Protein AF-A0A2D4KRQ9-F1 (afdb_monomer_lite)

Sequence (130 aa):
HTDESLGDCSFLNTCFHMDTCKYVHYEIDACTDLDAPCGRELISGQELAMPQAVGRDSSVDRLFPPQWICCDIRYLDVSILGKFAVVMADPPWDIHMELPYGTLTDDEMRRLNIPVLQDDGFLFLWVTGR

Secondary structure (DSSP, 8-state):
---GGG-B-TTGGG-TTTTT--SB---------S-------------------S---TTTT-PPPP------TTT--GGGG---SEEEE---B--SS--SSPPBPHHHHHHS-GGGG-SS-EEEE-----

Structure (mmCIF, N/CA/C/O backbone):
data_AF-A0A2D4KRQ9-F1
#
_entry.id   AF-A0A2D4KRQ9-F1
#
loop_
_atom_site.group_PDB
_atom_site.id
_atom_site.type_symbol
_atom_site.label_atom_id
_atom_site.label_alt_id
_atom_site.label_comp_id
_atom_site.label_asym_id
_atom_site.label_entity_id
_atom_site.label_seq_id
_atom_site.pdbx_PDB_ins_code
_atom_site.Cartn_x
_atom_site.Cartn_y
_atom_site.Cartn_z
_atom_site.occupancy
_atom_site.B_iso_or_equiv
_atom_site.auth_seq_id
_atom_site.auth_comp_id
_atom_site.auth_asym_id
_atom_site.auth_atom_id
_atom_site.pdbx_PDB_model_num
ATOM 1 N N . HIS A 1 1 ? -5.436 39.171 7.643 1.00 62.97 1 HIS A N 1
ATOM 2 C CA . HIS A 1 1 ? -6.836 39.046 7.185 1.00 62.97 1 HIS A CA 1
ATOM 3 C C . HIS A 1 1 ? -6.822 38.093 6.013 1.00 62.97 1 HIS A C 1
ATOM 5 O O . HIS A 1 1 ? -6.207 38.420 5.000 1.00 62.97 1 HIS A O 1
ATOM 11 N N . THR A 1 2 ? -7.404 36.919 6.222 1.00 83.31 2 THR A N 1
ATOM 12 C CA . THR A 1 2 ? -7.438 35.804 5.273 1.00 83.31 2 THR A CA 1
ATOM 13 C C . THR A 1 2 ? -8.643 35.953 4.350 1.00 83.31 2 THR A C 1
ATOM 15 O O . THR A 1 2 ? -9.712 36.341 4.816 1.00 83.31 2 THR A O 1
ATOM 18 N N . ASP A 1 3 ? -8.468 35.674 3.062 1.00 84.94 3 ASP A N 1
ATOM 19 C CA . ASP A 1 3 ? -9.511 35.721 2.038 1.00 84.94 3 ASP A CA 1
ATOM 20 C C . ASP A 1 3 ? -9.725 34.310 1.474 1.00 84.94 3 ASP A C 1
ATOM 22 O O . ASP A 1 3 ? -8.879 33.766 0.764 1.00 84.94 3 ASP A O 1
ATOM 26 N N . GLU A 1 4 ? -10.868 33.713 1.807 1.00 82.00 4 GLU A N 1
ATOM 27 C CA . GLU A 1 4 ? -11.226 32.344 1.419 1.00 82.00 4 GLU A CA 1
ATOM 28 C C . GLU A 1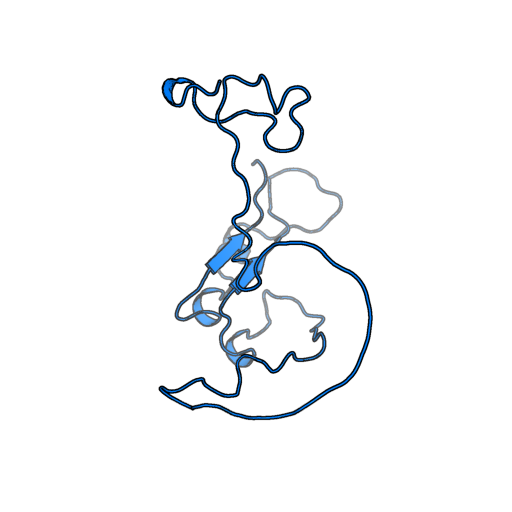 4 ? -11.375 32.171 -0.100 1.00 82.00 4 GLU A C 1
ATOM 30 O O . GLU A 1 4 ? -11.227 31.065 -0.615 1.00 82.00 4 GLU A O 1
ATOM 35 N N . SER A 1 5 ? -11.606 33.257 -0.849 1.00 84.12 5 SER A N 1
ATOM 36 C CA . SER A 1 5 ? -11.722 33.198 -2.310 1.00 84.12 5 SER A CA 1
ATOM 37 C C . SER A 1 5 ? -10.385 32.955 -3.020 1.00 84.12 5 SER A C 1
AT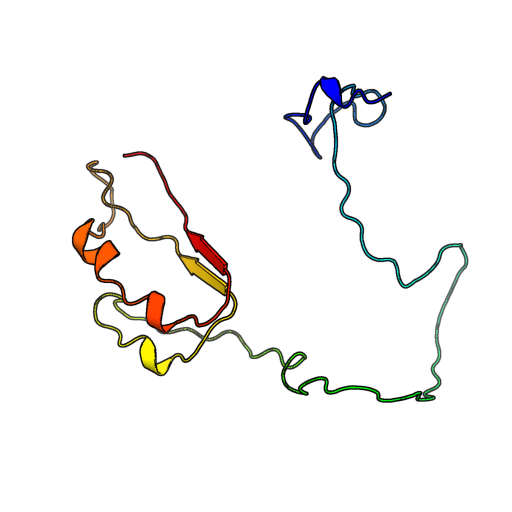OM 39 O O . SER A 1 5 ? -10.374 32.553 -4.185 1.00 84.12 5 SER A O 1
ATOM 41 N N . LEU A 1 6 ? -9.261 33.174 -2.325 1.00 82.50 6 LEU A N 1
ATOM 42 C CA . LEU A 1 6 ? -7.908 32.962 -2.847 1.00 82.50 6 LEU A CA 1
ATOM 43 C C . LEU A 1 6 ? -7.418 31.514 -2.687 1.00 82.50 6 LEU A C 1
ATOM 45 O O . LEU A 1 6 ? -6.391 31.165 -3.270 1.00 82.50 6 LEU A O 1
ATOM 49 N N . GLY A 1 7 ? -8.144 30.682 -1.933 1.00 85.56 7 GLY A N 1
ATOM 50 C CA . GLY A 1 7 ? -7.795 29.286 -1.679 1.00 85.56 7 GLY A CA 1
ATOM 51 C C . GLY A 1 7 ? -6.650 29.089 -0.678 1.00 85.56 7 GLY A C 1
ATOM 52 O O . GLY A 1 7 ? -6.295 29.979 0.103 1.00 85.56 7 GLY A O 1
ATOM 53 N N . ASP A 1 8 ? -6.091 27.882 -0.693 1.00 89.19 8 ASP A N 1
ATOM 54 C CA . ASP A 1 8 ? -5.173 27.380 0.331 1.00 89.19 8 ASP A CA 1
ATOM 55 C C . ASP A 1 8 ? -3.762 27.963 0.180 1.00 89.19 8 ASP A C 1
ATOM 57 O O . ASP A 1 8 ? -3.218 28.083 -0.922 1.00 89.19 8 ASP A O 1
ATOM 61 N N . CYS A 1 9 ? -3.114 28.293 1.299 1.00 87.19 9 CYS A N 1
ATOM 62 C CA . CYS A 1 9 ? -1.729 28.747 1.258 1.00 87.19 9 CYS A CA 1
ATOM 63 C C . CYS A 1 9 ? -0.810 27.590 0.891 1.00 87.19 9 CYS A C 1
ATOM 65 O O . CYS A 1 9 ? -0.697 26.627 1.645 1.00 87.19 9 CYS A O 1
ATOM 67 N N . SER A 1 10 ? -0.052 27.727 -0.198 1.00 84.94 10 SER A N 1
ATOM 68 C CA . SER A 1 10 ? 0.894 26.696 -0.648 1.00 84.94 10 SER A CA 1
ATOM 69 C C . SER A 1 10 ? 1.949 26.320 0.399 1.00 84.94 10 SER A C 1
ATOM 71 O O . SER A 1 10 ? 2.520 25.236 0.331 1.00 84.94 10 SER A O 1
ATOM 73 N N . PHE A 1 11 ? 2.218 27.210 1.358 1.00 81.31 11 PHE A N 1
ATOM 74 C CA . PHE A 1 11 ? 3.216 26.996 2.402 1.00 81.31 11 PHE A CA 1
ATOM 75 C C . PHE A 1 11 ? 2.620 26.515 3.733 1.00 81.31 11 PHE A C 1
ATOM 77 O O . PHE A 1 11 ? 3.400 26.125 4.598 1.00 81.31 11 PHE A O 1
ATOM 84 N N . LEU A 1 12 ? 1.288 26.504 3.908 1.00 82.25 12 LEU A N 1
ATOM 85 C CA . LEU A 1 12 ? 0.581 26.052 5.122 1.00 82.25 12 LEU A CA 1
ATOM 86 C C . LEU A 1 12 ? 1.334 26.436 6.421 1.00 82.25 12 LEU A C 1
ATOM 88 O O . LEU A 1 12 ? 1.602 27.612 6.669 1.00 82.25 12 LEU A O 1
ATOM 92 N N . ASN A 1 13 ? 1.766 25.438 7.200 1.00 73.88 13 ASN A N 1
ATOM 93 C CA . ASN A 1 13 ? 2.464 25.581 8.486 1.00 73.88 13 ASN A CA 1
ATOM 94 C C . ASN A 1 13 ? 3.898 26.133 8.385 1.00 73.88 13 ASN A C 1
ATOM 96 O O . ASN A 1 13 ? 4.538 26.394 9.398 1.00 73.88 13 ASN A O 1
ATOM 100 N N . THR A 1 14 ? 4.430 26.283 7.174 1.00 78.44 14 THR A N 1
ATOM 101 C CA . THR A 1 14 ? 5.774 26.822 6.899 1.00 78.44 14 THR A CA 1
ATOM 102 C C . THR A 1 14 ? 5.737 28.246 6.344 1.00 78.44 14 THR A C 1
ATOM 104 O O . THR A 1 14 ? 6.765 28.799 5.955 1.00 78.44 14 THR A O 1
ATOM 107 N N . CYS A 1 15 ? 4.557 28.868 6.297 1.00 84.06 15 CYS A N 1
ATOM 108 C CA . CYS A 1 15 ? 4.406 30.233 5.822 1.00 84.06 15 CYS A CA 1
ATOM 109 C C . CYS A 1 15 ? 5.102 31.234 6.759 1.00 84.06 15 CYS A C 1
ATOM 111 O O . CYS A 1 15 ? 4.761 31.361 7.933 1.00 84.06 15 CYS A O 1
ATOM 113 N N . PHE A 1 16 ? 6.023 32.024 6.206 1.00 79.56 16 PHE A N 1
ATOM 114 C CA . PHE A 1 16 ? 6.767 33.066 6.929 1.00 79.56 16 PHE A CA 1
ATOM 115 C C . PHE A 1 16 ? 5.900 34.230 7.432 1.00 79.56 16 PHE A C 1
ATOM 117 O O . PHE A 1 16 ? 6.361 35.062 8.211 1.00 79.56 16 PHE A O 1
ATOM 124 N N . HIS A 1 17 ? 4.652 34.305 6.973 1.00 81.94 17 HIS A N 1
ATOM 125 C CA . HIS A 1 17 ? 3.735 35.402 7.243 1.00 81.94 17 HIS A CA 1
ATOM 126 C C . HIS A 1 17 ? 2.380 34.896 7.735 1.00 81.94 17 HIS A C 1
ATOM 128 O O . HIS A 1 17 ? 1.363 35.400 7.285 1.00 81.94 17 HIS A O 1
ATOM 134 N N . MET A 1 18 ? 2.343 33.913 8.642 1.00 75.25 18 MET A N 1
ATOM 135 C CA . MET A 1 18 ? 1.085 33.364 9.180 1.00 75.25 18 MET A CA 1
ATOM 136 C C . MET A 1 18 ? 0.063 34.444 9.584 1.00 75.25 18 MET A C 1
ATOM 138 O O . MET A 1 18 ? -1.078 34.381 9.140 1.00 75.25 18 MET A O 1
ATOM 142 N N . ASP A 1 19 ? 0.483 35.489 10.302 1.00 74.62 19 ASP A N 1
ATOM 143 C CA . ASP A 1 19 ? -0.432 36.525 10.815 1.00 74.62 19 ASP A CA 1
ATOM 144 C C . ASP A 1 19 ? -0.940 37.508 9.740 1.00 74.62 19 ASP A C 1
ATOM 146 O O . ASP A 1 19 ? -1.975 38.165 9.899 1.00 74.62 19 ASP A O 1
ATOM 150 N N . THR A 1 20 ? -0.208 37.646 8.630 1.00 82.75 20 THR A N 1
ATOM 151 C CA . THR A 1 20 ? -0.522 38.592 7.544 1.00 82.75 20 THR A CA 1
ATOM 152 C C . THR A 1 20 ? -0.835 37.905 6.217 1.00 82.75 20 THR A C 1
ATOM 154 O O . THR A 1 20 ? -1.106 38.589 5.224 1.00 82.75 20 THR A O 1
ATOM 157 N N . CYS A 1 21 ? -0.848 36.571 6.197 1.00 85.50 21 CYS A N 1
ATOM 158 C CA . CYS A 1 21 ? -1.137 35.783 5.014 1.00 85.50 21 CYS A CA 1
ATOM 159 C C . CYS A 1 21 ? -2.579 36.031 4.572 1.00 85.50 21 CYS A C 1
ATOM 161 O O . CYS A 1 21 ? -3.499 36.125 5.386 1.00 85.50 21 CYS A O 1
ATOM 163 N N . LYS A 1 22 ? -2.765 36.164 3.258 1.00 87.06 22 LYS A N 1
ATOM 164 C CA . LYS A 1 22 ? -4.091 36.317 2.653 1.00 87.06 22 LYS A CA 1
ATOM 165 C C . LYS A 1 22 ? -4.736 34.975 2.300 1.00 87.06 22 LYS A C 1
ATOM 167 O O . LYS A 1 22 ? -5.927 34.961 2.034 1.00 87.06 22 LYS A O 1
ATOM 172 N N . TYR A 1 23 ? -3.967 33.888 2.293 1.00 86.94 23 TYR A N 1
ATOM 173 C CA . TYR A 1 23 ? -4.409 32.549 1.894 1.00 86.94 23 TYR A CA 1
ATOM 174 C C . TYR A 1 23 ? -4.811 31.699 3.104 1.00 86.94 23 TYR A C 1
ATOM 176 O O . TYR A 1 23 ? -4.337 31.940 4.215 1.00 86.94 23 TYR A O 1
ATOM 184 N N . VAL A 1 24 ? -5.664 30.697 2.882 1.00 87.88 24 VAL A N 1
ATOM 185 C CA . VAL A 1 24 ? -6.248 29.864 3.945 1.00 87.88 24 VAL A CA 1
ATOM 186 C C . VAL A 1 24 ? -5.198 28.943 4.572 1.00 87.88 24 VAL A C 1
ATOM 188 O O . VAL A 1 24 ? -4.438 28.274 3.869 1.00 87.88 24 VAL A O 1
ATOM 191 N N . HIS A 1 25 ? -5.136 28.933 5.905 1.00 86.56 25 HIS A N 1
ATOM 192 C CA . HIS A 1 25 ? -4.297 28.048 6.716 1.00 86.56 25 HIS A CA 1
ATOM 193 C C . HIS A 1 25 ? -5.201 27.231 7.639 1.00 86.56 25 HIS A C 1
ATOM 195 O O . HIS A 1 25 ? -6.190 27.756 8.148 1.00 86.56 25 HIS A O 1
ATOM 201 N N . TYR A 1 26 ? -4.838 25.972 7.874 1.00 82.31 26 TYR A N 1
ATOM 202 C CA . TYR A 1 26 ? -5.587 25.066 8.738 1.00 82.31 26 TYR A CA 1
ATOM 203 C C . TYR A 1 26 ? -4.817 24.827 10.027 1.00 82.31 26 TYR A C 1
ATOM 205 O O . TYR A 1 26 ? -3.633 24.492 9.994 1.00 82.31 26 TYR A O 1
ATOM 213 N N . GLU A 1 27 ? -5.508 24.962 11.148 1.00 75.69 27 GLU A N 1
ATOM 214 C CA . GLU A 1 27 ? -5.015 24.520 12.443 1.00 75.69 27 GLU A CA 1
ATOM 215 C C . GLU A 1 27 ? -5.643 23.165 12.761 1.00 75.69 27 GL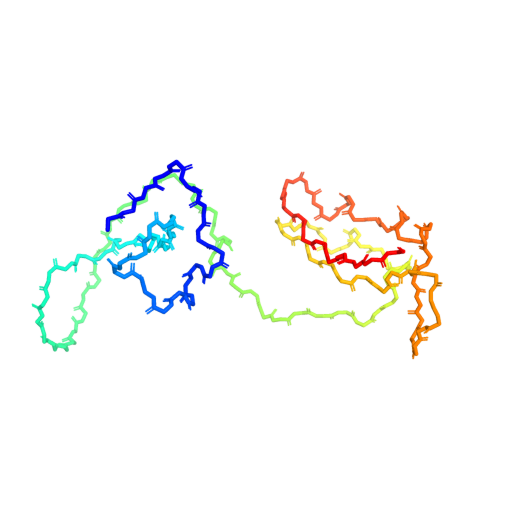U A C 1
ATOM 217 O O . GLU A 1 27 ? -6.780 22.876 12.384 1.00 75.69 27 GLU A O 1
ATOM 222 N N . ILE A 1 28 ? -4.872 22.299 13.409 1.00 77.38 28 ILE A N 1
ATOM 223 C CA . ILE A 1 28 ? -5.407 21.038 13.906 1.00 77.38 28 ILE A CA 1
ATOM 224 C C . ILE A 1 28 ? -6.190 21.392 15.165 1.00 77.38 28 ILE A C 1
ATOM 226 O O . ILE A 1 28 ? -5.579 21.790 16.158 1.00 77.38 28 ILE A O 1
ATOM 230 N N . ASP A 1 29 ? -7.512 21.222 15.131 1.00 67.81 29 ASP A N 1
ATOM 231 C CA . ASP A 1 29 ? -8.331 21.215 16.341 1.00 67.81 29 ASP A CA 1
ATOM 232 C C . ASP A 1 29 ? -7.874 20.032 17.200 1.00 67.81 29 ASP A C 1
ATOM 234 O O . ASP A 1 29 ? -8.321 18.892 17.053 1.00 67.81 29 ASP A O 1
ATOM 238 N N . ALA A 1 30 ? -6.928 20.286 18.102 1.00 58.66 30 ALA A N 1
ATOM 239 C CA . ALA A 1 30 ? -6.792 19.441 19.265 1.00 58.66 30 ALA A CA 1
ATOM 240 C C . ALA A 1 30 ? -8.103 19.622 20.026 1.00 58.66 30 ALA A C 1
ATOM 242 O O . ALA A 1 30 ? -8.356 20.712 20.531 1.00 58.66 30 ALA A O 1
ATOM 243 N N . CYS A 1 31 ? -8.952 18.593 20.080 1.00 49.53 31 CYS A N 1
ATOM 244 C CA . CYS A 1 31 ? -10.046 18.563 21.041 1.00 49.53 31 CYS A CA 1
ATOM 245 C C . CYS A 1 31 ? -9.438 18.705 22.441 1.00 49.53 31 CYS A C 1
ATOM 247 O O . CYS A 1 31 ? -9.038 17.730 23.073 1.00 49.53 31 CYS A O 1
ATOM 249 N N . THR A 1 32 ? -9.339 19.944 22.905 1.00 46.22 32 THR A N 1
ATOM 250 C CA . THR A 1 32 ? -9.161 20.331 24.291 1.00 46.22 32 THR A CA 1
ATOM 251 C C . THR A 1 32 ? -10.477 20.055 25.004 1.00 46.22 32 THR A C 1
ATOM 253 O O . THR A 1 32 ? -11.178 20.964 25.432 1.00 46.22 32 THR A O 1
ATOM 256 N N . ASP A 1 33 ? -10.779 18.775 25.217 1.00 44.81 33 ASP A N 1
ATOM 257 C CA . ASP A 1 33 ? -11.267 18.409 26.541 1.00 44.81 33 ASP A CA 1
ATOM 258 C C . ASP A 1 33 ? -10.049 18.511 27.453 1.00 44.81 33 ASP A C 1
ATOM 260 O O . ASP A 1 33 ? -9.317 17.543 27.614 1.00 44.81 33 ASP A O 1
ATOM 264 N N . LEU A 1 34 ? -9.755 19.741 27.876 1.00 43.78 34 LEU A N 1
ATOM 265 C CA . LEU A 1 34 ? -9.099 20.171 29.110 1.00 43.78 34 LEU A CA 1
ATOM 266 C C . LEU A 1 34 ? -8.811 21.678 28.961 1.00 43.78 34 LEU A C 1
ATOM 268 O O . LEU A 1 34 ? -7.902 22.111 28.251 1.00 43.78 34 LEU A O 1
ATOM 272 N N . ASP A 1 35 ? -9.672 22.443 29.625 1.00 40.16 35 ASP A N 1
ATOM 273 C CA . ASP A 1 35 ? -9.789 23.895 29.689 1.00 40.16 35 ASP A CA 1
ATOM 274 C C . ASP A 1 35 ? -8.485 24.681 29.937 1.00 40.16 35 ASP A C 1
ATOM 276 O O . ASP A 1 35 ? -7.595 24.276 30.686 1.00 40.16 35 ASP A O 1
ATOM 280 N N . ALA A 1 36 ? -8.443 25.908 29.411 1.00 33.50 36 ALA A N 1
ATOM 281 C CA . ALA A 1 36 ? -7.660 27.002 29.993 1.00 33.50 36 ALA A CA 1
ATOM 282 C C . ALA A 1 36 ? -8.475 27.685 31.125 1.00 33.50 36 ALA A C 1
ATOM 284 O O . ALA A 1 36 ? -9.702 27.649 31.046 1.00 33.50 36 ALA A O 1
ATOM 285 N N . PRO A 1 37 ? -7.878 28.399 32.116 1.00 39.69 37 PRO A N 1
ATOM 286 C CA . PRO A 1 37 ? -6.512 28.933 32.129 1.00 39.69 37 PRO A CA 1
ATOM 287 C C . PRO A 1 37 ? -5.712 28.755 33.448 1.00 39.69 37 PRO A C 1
ATOM 289 O O . PRO A 1 37 ? -6.251 28.750 34.545 1.00 39.69 37 PRO A O 1
ATOM 292 N N . CYS A 1 38 ? -4.382 28.778 33.302 1.00 32.66 38 CYS A N 1
ATOM 293 C CA . CYS A 1 38 ? -3.373 29.291 34.245 1.00 32.66 38 CYS A CA 1
ATOM 294 C C . CYS A 1 38 ? -3.361 28.795 35.713 1.00 32.66 38 CYS A C 1
ATOM 296 O O . CYS A 1 38 ? -4.174 29.205 36.534 1.00 32.66 38 CYS A O 1
ATOM 298 N N . GLY A 1 39 ? -2.269 28.115 36.094 1.00 30.23 39 GLY A N 1
ATOM 299 C CA . GLY A 1 39 ? -1.721 28.233 37.453 1.00 30.23 39 GLY A CA 1
ATOM 300 C C . GLY A 1 39 ? -1.176 26.948 38.076 1.00 30.23 39 GLY A C 1
ATOM 301 O O . GLY A 1 39 ? -1.934 26.145 38.589 1.00 30.23 39 GLY A O 1
ATOM 302 N N . ARG A 1 40 ? 0.159 26.835 38.081 1.00 34.91 40 ARG A N 1
ATOM 303 C CA . ARG A 1 40 ? 1.032 26.217 39.104 1.00 34.91 40 ARG A CA 1
ATOM 304 C C . ARG A 1 40 ? 0.581 24.936 39.847 1.00 34.91 40 ARG A C 1
ATOM 306 O O . ARG A 1 40 ? -0.260 24.973 40.728 1.00 34.91 40 ARG A O 1
ATOM 313 N N . GLU A 1 41 ? 1.419 23.917 39.640 1.00 31.30 41 GLU A N 1
ATOM 314 C CA . GLU A 1 41 ? 1.981 22.987 40.640 1.00 31.30 41 GLU A CA 1
ATOM 315 C C . GLU A 1 41 ? 1.123 21.854 41.251 1.00 31.30 41 GLU A C 1
ATOM 317 O O . GLU A 1 41 ? 0.265 22.059 42.095 1.00 31.30 41 GLU A O 1
ATOM 322 N N . LEU A 1 42 ? 1.548 20.630 40.886 1.00 35.88 42 LEU A N 1
ATOM 323 C CA . LEU A 1 42 ? 1.858 19.461 41.733 1.00 35.88 42 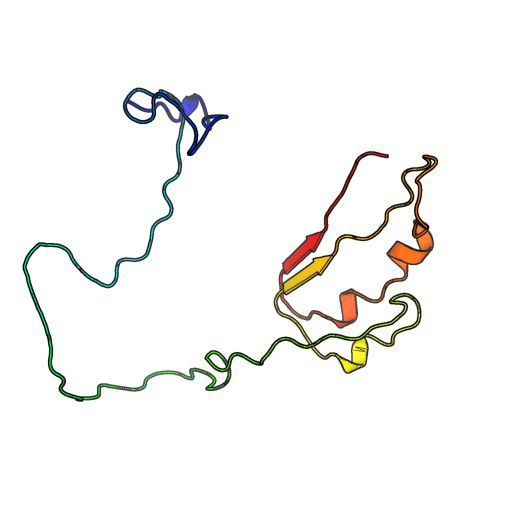LEU A CA 1
ATOM 324 C C . LEU A 1 42 ? 0.750 18.753 42.557 1.00 35.88 42 LEU A C 1
ATOM 326 O O . LEU A 1 42 ? 0.296 19.227 43.587 1.00 35.88 42 LEU A O 1
ATOM 330 N N . ILE A 1 43 ? 0.552 17.480 42.171 1.00 35.16 43 ILE A N 1
ATOM 331 C CA . ILE A 1 43 ? 0.416 16.255 42.997 1.00 35.16 43 ILE A CA 1
ATOM 332 C C . ILE A 1 43 ? -0.744 16.182 44.008 1.00 35.16 43 ILE A C 1
ATOM 334 O O . ILE A 1 43 ? -0.675 16.725 45.102 1.00 35.16 43 ILE A O 1
ATOM 338 N N . SER A 1 44 ? -1.704 15.295 43.735 1.00 31.08 44 SER A N 1
ATOM 339 C CA . SER A 1 44 ? -1.954 14.031 44.467 1.00 31.08 44 SER A CA 1
ATOM 340 C C . SER A 1 44 ? -3.396 13.580 44.233 1.00 31.08 44 SER A C 1
ATOM 342 O O . SER A 1 44 ? -4.286 14.399 44.038 1.00 31.08 44 SER A O 1
ATOM 344 N N . GLY A 1 45 ? -3.598 12.266 44.193 1.00 36.44 45 GLY A N 1
ATOM 345 C CA . GLY A 1 45 ? -4.762 11.627 43.593 1.00 36.44 45 GLY A CA 1
ATOM 346 C C . GLY A 1 45 ? -6.086 11.761 44.334 1.00 36.44 45 GLY A C 1
ATOM 347 O O . GLY A 1 45 ? -6.140 12.138 45.497 1.00 36.44 45 GLY A O 1
ATOM 348 N N . GLN A 1 46 ? -7.144 11.332 43.649 1.00 30.69 46 GLN A N 1
ATOM 349 C CA . GLN A 1 46 ? -8.250 10.585 44.238 1.00 30.69 46 GLN A CA 1
ATOM 350 C C . GLN A 1 46 ? -9.137 10.027 43.123 1.00 30.69 46 GLN A C 1
ATOM 352 O O . GLN A 1 46 ? -9.723 10.744 42.319 1.00 30.69 46 GLN A O 1
ATOM 357 N N . GLU A 1 47 ? -9.172 8.704 43.088 1.00 43.25 47 GLU A N 1
ATOM 358 C CA . GLU A 1 47 ? -10.126 7.851 42.396 1.00 43.25 47 GLU A CA 1
ATOM 359 C C . GLU A 1 47 ? -11.555 8.185 42.831 1.00 43.25 47 GLU A C 1
ATOM 361 O O . GLU A 1 47 ? -11.835 8.064 44.017 1.00 43.25 47 GLU A O 1
ATOM 366 N N . LEU A 1 48 ? -12.449 8.550 41.902 1.00 35.78 48 LEU A N 1
ATOM 367 C CA . LEU A 1 48 ? -13.895 8.309 42.011 1.00 35.78 48 LEU A CA 1
ATOM 368 C C . LEU A 1 48 ? -14.518 8.185 40.608 1.00 35.78 48 LEU A C 1
ATOM 370 O O . LEU A 1 48 ? -14.531 9.121 39.813 1.00 35.78 48 LEU A O 1
ATOM 374 N N . ALA A 1 49 ? -15.015 6.983 40.327 1.00 44.94 49 ALA A N 1
ATOM 375 C CA . ALA A 1 49 ? -15.654 6.549 39.090 1.00 44.94 49 ALA A CA 1
ATOM 376 C C . ALA A 1 49 ? -17.026 7.202 38.837 1.00 44.94 49 ALA A C 1
ATOM 378 O O . ALA A 1 49 ? -17.785 7.371 39.786 1.00 44.94 49 ALA A O 1
ATOM 379 N N . MET A 1 50 ? -17.387 7.430 37.563 1.00 38.81 50 MET A N 1
ATOM 380 C CA . MET A 1 50 ? -18.768 7.566 37.044 1.00 38.81 50 MET A CA 1
ATOM 381 C C . MET A 1 50 ? -18.812 7.211 35.528 1.00 38.81 50 MET A C 1
ATOM 383 O O . MET A 1 50 ? -17.757 7.060 34.916 1.00 38.81 50 MET A O 1
ATOM 387 N N . PRO A 1 51 ? -19.991 7.001 34.909 1.00 41.34 51 PRO A N 1
ATOM 388 C CA . PRO A 1 51 ? -20.658 5.714 34.746 1.00 41.34 51 PRO A CA 1
ATOM 389 C C . PRO A 1 51 ? -20.555 5.155 33.311 1.00 41.34 51 PRO A C 1
ATOM 391 O O . PRO A 1 51 ? -20.559 5.885 32.322 1.00 41.34 51 PRO A O 1
ATOM 394 N N . GLN A 1 52 ? -20.540 3.825 33.201 1.00 50.66 52 GLN A N 1
ATOM 395 C CA . GLN A 1 52 ? -20.669 3.104 31.934 1.00 50.66 52 GLN A CA 1
ATOM 396 C C . GLN A 1 52 ? -22.003 3.411 31.242 1.00 50.66 52 GLN A C 1
ATOM 398 O O . GLN A 1 52 ? -23.068 3.168 31.811 1.00 50.66 52 GLN A O 1
ATOM 403 N N . ALA A 1 53 ? -21.942 3.809 29.971 1.00 41.69 53 ALA A N 1
ATOM 404 C CA . ALA A 1 53 ? -23.031 3.598 29.030 1.00 41.69 53 ALA A CA 1
ATOM 405 C C . ALA A 1 53 ? -22.481 3.344 27.615 1.00 41.69 53 ALA A C 1
ATOM 407 O O . ALA A 1 53 ? -21.782 4.172 27.045 1.00 41.69 53 ALA A O 1
ATOM 408 N N . VAL A 1 54 ? -22.882 2.187 27.077 1.00 45.19 54 VAL A N 1
ATOM 409 C CA . VAL A 1 54 ? -22.813 1.735 25.676 1.00 45.19 54 VAL A CA 1
ATOM 410 C C . VAL A 1 54 ? -21.446 1.237 25.176 1.00 45.19 54 VAL A C 1
ATOM 412 O O . VAL A 1 54 ? -20.687 1.938 24.523 1.00 45.19 54 VAL A O 1
ATOM 415 N N . GLY A 1 55 ? -21.189 -0.051 25.437 1.00 47.78 55 GLY A N 1
ATOM 416 C CA . GLY A 1 55 ? -20.537 -0.958 24.481 1.00 47.78 55 GLY A CA 1
ATOM 417 C C . GLY A 1 55 ? -19.163 -0.563 23.938 1.00 47.78 55 GLY A C 1
ATOM 418 O O . GLY A 1 55 ? -18.922 -0.742 22.749 1.00 47.78 55 GLY A O 1
ATOM 419 N N . ARG A 1 56 ? -18.255 -0.053 24.774 1.00 45.09 56 ARG A N 1
ATOM 420 C CA . ARG A 1 56 ? -16.842 0.064 24.392 1.00 45.09 56 ARG A CA 1
ATOM 421 C C . ARG A 1 56 ? -16.231 -1.333 24.414 1.00 45.09 56 ARG A C 1
ATOM 423 O O . ARG A 1 56 ? -16.056 -1.915 25.486 1.00 45.09 56 ARG A O 1
ATOM 430 N N . ASP A 1 57 ? -15.969 -1.884 23.234 1.00 50.50 57 ASP A N 1
ATOM 431 C CA . ASP A 1 57 ? -15.222 -3.128 23.109 1.00 50.50 57 ASP A CA 1
ATOM 432 C C . ASP A 1 57 ? -13.865 -2.927 23.802 1.00 50.50 57 ASP A C 1
ATOM 434 O O . ASP A 1 57 ? -13.122 -1.987 23.518 1.00 50.50 57 ASP A O 1
ATOM 438 N N . SER A 1 58 ? -13.569 -3.756 24.801 1.00 54.00 58 SER A N 1
ATOM 439 C CA . SER A 1 58 ? -12.414 -3.597 25.707 1.00 54.00 58 SER A CA 1
ATOM 440 C C . SER A 1 58 ? -11.072 -3.943 25.034 1.00 54.00 58 SER A C 1
ATOM 442 O O . SER A 1 58 ? -10.029 -4.049 25.682 1.00 54.00 58 SER A O 1
ATOM 444 N N . SER A 1 59 ? -11.107 -4.121 23.715 1.00 58.38 59 SER A N 1
ATOM 445 C CA . SER A 1 59 ? -10.004 -4.414 22.808 1.00 58.38 59 SER A CA 1
ATOM 446 C C . SER A 1 59 ? -9.296 -3.153 22.289 1.00 58.38 59 SER A C 1
ATOM 448 O O . SER A 1 59 ? -8.108 -3.227 21.988 1.00 58.38 59 SER A O 1
ATOM 450 N N . VAL A 1 60 ? -9.978 -2.000 22.229 1.00 57.66 60 VAL A N 1
ATOM 451 C CA . VAL A 1 60 ? -9.497 -0.799 21.508 1.00 57.66 60 VAL A CA 1
ATOM 452 C C . VAL A 1 60 ? -8.301 -0.109 22.187 1.00 57.66 60 VAL A C 1
ATOM 454 O O . VAL A 1 60 ? -7.491 0.510 21.508 1.00 57.66 60 VAL A O 1
ATOM 457 N N . ASP A 1 61 ? -8.116 -0.281 23.499 1.00 56.12 61 ASP A N 1
ATOM 458 C CA . ASP A 1 61 ? -6.987 0.309 24.247 1.00 56.12 61 ASP A CA 1
ATOM 459 C C . ASP A 1 61 ? -5.796 -0.655 24.437 1.00 56.12 61 ASP A C 1
ATOM 461 O O . ASP A 1 61 ? -4.868 -0.382 25.202 1.00 56.12 61 ASP A O 1
ATOM 465 N N . ARG A 1 62 ? -5.794 -1.815 23.763 1.00 73.81 62 ARG A N 1
ATOM 466 C CA . ARG A 1 62 ? -4.715 -2.808 23.884 1.00 73.81 62 ARG A CA 1
ATOM 467 C C . ARG A 1 62 ? -3.744 -2.671 22.719 1.00 73.81 62 ARG A C 1
ATOM 469 O O . ARG A 1 62 ? -3.925 -3.269 21.664 1.00 73.81 62 ARG A O 1
ATOM 476 N N . LEU A 1 63 ? -2.677 -1.908 22.935 1.00 86.00 63 LEU A N 1
ATOM 477 C CA . LEU A 1 63 ? -1.547 -1.882 22.013 1.00 86.00 63 LEU A CA 1
ATOM 478 C C . LEU A 1 63 ? -0.791 -3.212 22.089 1.00 86.00 63 LEU A C 1
ATOM 480 O O . LEU A 1 63 ? -0.350 -3.636 23.160 1.00 86.00 63 LEU A O 1
ATOM 484 N N . PHE A 1 64 ? -0.631 -3.865 20.943 1.00 90.19 64 PHE A N 1
ATOM 485 C CA . PHE A 1 64 ? 0.274 -4.999 20.800 1.00 90.19 64 PHE A CA 1
ATOM 486 C C . PHE A 1 64 ? 1.697 -4.491 20.533 1.00 90.19 64 PHE A C 1
ATOM 488 O O . PHE A 1 64 ? 1.862 -3.438 19.910 1.00 90.19 64 PHE A O 1
ATOM 495 N N . PRO A 1 65 ? 2.742 -5.213 20.976 1.00 95.62 65 PRO A N 1
ATOM 496 C CA . PRO A 1 65 ? 4.103 -4.892 20.568 1.00 95.62 65 PRO A CA 1
ATOM 497 C C . PRO A 1 65 ? 4.263 -5.037 19.039 1.00 95.62 65 PRO A C 1
ATOM 499 O O . PRO A 1 65 ? 3.479 -5.752 18.407 1.00 95.62 65 PRO A O 1
ATOM 502 N N . PRO A 1 66 ? 5.283 -4.402 18.429 1.00 96.31 66 PRO A N 1
ATOM 503 C CA . PRO A 1 66 ? 5.557 -4.537 17.000 1.00 96.31 66 PRO A CA 1
ATOM 504 C C . PRO A 1 66 ? 5.780 -5.996 16.580 1.00 96.31 66 PRO A C 1
ATOM 506 O O . PRO A 1 66 ? 6.500 -6.739 17.247 1.00 96.31 66 PRO A O 1
ATOM 509 N N . GLN A 1 67 ? 5.187 -6.391 15.453 1.00 96.38 67 GLN A N 1
ATOM 510 C CA . GLN A 1 67 ? 5.268 -7.739 14.880 1.00 96.38 67 GLN A CA 1
ATOM 511 C C . GLN A 1 67 ? 5.673 -7.644 13.406 1.00 96.38 67 GLN A C 1
ATOM 513 O O . GLN A 1 67 ? 5.266 -6.711 12.715 1.00 96.38 67 GLN A O 1
ATOM 518 N N . TRP A 1 68 ? 6.474 -8.593 12.918 1.00 96.88 68 TRP A N 1
ATOM 519 C CA . TRP A 1 68 ? 6.926 -8.620 11.525 1.00 96.88 68 TRP A CA 1
ATOM 520 C C . TRP A 1 68 ? 7.096 -10.049 11.012 1.00 96.88 68 TRP A C 1
ATOM 522 O O . TRP A 1 68 ? 7.338 -10.981 11.778 1.00 96.88 68 TRP A O 1
ATOM 532 N N . ILE A 1 69 ? 7.005 -10.204 9.691 1.00 96.31 69 ILE A N 1
ATOM 533 C CA . ILE A 1 69 ? 7.233 -11.464 8.982 1.00 96.31 69 ILE A CA 1
ATOM 534 C C . ILE A 1 69 ? 8.156 -11.165 7.799 1.00 96.31 69 ILE A C 1
ATOM 536 O O . ILE A 1 69 ? 7.797 -10.404 6.904 1.00 96.31 69 ILE A O 1
ATOM 540 N N . CYS A 1 70 ? 9.351 -11.761 7.784 1.00 97.38 70 CYS A N 1
ATOM 541 C CA . CYS A 1 70 ? 10.238 -11.700 6.621 1.00 97.38 70 CYS A CA 1
ATOM 542 C C . CYS A 1 70 ? 9.751 -12.718 5.584 1.00 97.38 70 CYS A C 1
ATOM 544 O O . CYS A 1 70 ? 9.848 -13.925 5.811 1.00 97.38 70 CYS A O 1
ATOM 546 N N . CYS A 1 71 ? 9.171 -12.243 4.485 1.00 94.75 71 CYS A N 1
ATOM 547 C CA . CYS A 1 71 ? 8.551 -13.095 3.478 1.00 94.75 71 CYS A CA 1
ATOM 548 C C . CYS A 1 71 ? 8.527 -12.427 2.100 1.00 94.75 71 CYS A C 1
ATOM 550 O O . CYS A 1 71 ? 8.688 -11.214 1.976 1.00 94.75 71 CYS A O 1
ATOM 552 N N . ASP A 1 72 ? 8.291 -13.236 1.068 1.00 94.44 72 ASP A N 1
ATOM 553 C CA . ASP A 1 72 ? 7.900 -12.747 -0.250 1.00 94.44 72 ASP A CA 1
ATOM 554 C C . ASP A 1 72 ? 6.374 -12.601 -0.288 1.00 94.44 72 ASP A C 1
ATOM 556 O O . ASP A 1 72 ? 5.637 -13.591 -0.227 1.00 94.44 72 ASP A O 1
ATOM 560 N N . ILE A 1 73 ? 5.899 -11.358 -0.379 1.00 93.75 73 ILE A N 1
ATOM 561 C CA . ILE A 1 73 ? 4.470 -11.024 -0.319 1.00 93.75 73 ILE A CA 1
ATOM 562 C C . ILE A 1 73 ? 3.661 -11.617 -1.480 1.00 93.75 73 ILE A C 1
ATOM 564 O O . ILE A 1 73 ? 2.448 -11.763 -1.365 1.00 93.75 73 ILE A O 1
ATOM 568 N N . ARG A 1 74 ? 4.315 -12.009 -2.583 1.00 91.75 74 ARG A N 1
ATOM 569 C CA . ARG A 1 74 ? 3.648 -12.646 -3.730 1.00 91.75 74 ARG A CA 1
ATOM 570 C C . ARG A 1 74 ? 3.155 -14.056 -3.413 1.00 91.75 74 ARG A C 1
A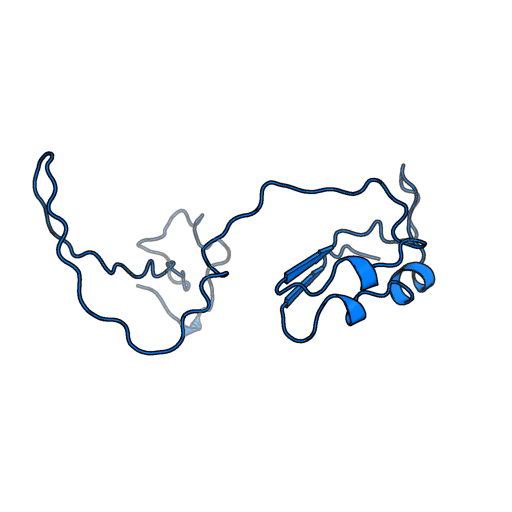TOM 572 O O . ARG A 1 74 ? 2.222 -14.529 -4.053 1.00 91.75 74 ARG A O 1
ATOM 579 N N . TYR A 1 75 ? 3.800 -14.726 -2.459 1.00 93.69 75 TYR A N 1
ATOM 580 C CA . TYR A 1 75 ? 3.513 -16.117 -2.101 1.00 93.69 75 TYR A CA 1
ATOM 581 C C . TYR A 1 75 ? 2.929 -16.267 -0.697 1.00 93.69 75 TYR A C 1
ATOM 583 O O . TYR A 1 75 ? 2.454 -17.349 -0.352 1.00 93.69 75 TYR A O 1
ATOM 591 N N . LEU A 1 76 ? 2.973 -15.214 0.124 1.00 94.06 76 LEU A N 1
ATOM 592 C CA . LEU A 1 76 ? 2.373 -15.239 1.449 1.00 94.06 76 LEU A CA 1
ATOM 593 C C . LEU A 1 76 ? 0.846 -15.293 1.336 1.00 94.06 76 LEU A C 1
ATOM 595 O O . LEU A 1 76 ? 0.219 -14.414 0.745 1.00 94.06 76 LEU A O 1
ATOM 599 N N . ASP A 1 77 ? 0.242 -16.284 1.987 1.00 94.19 77 ASP A N 1
ATOM 600 C CA . ASP A 1 77 ? -1.195 -16.278 2.232 1.00 94.19 77 ASP A CA 1
ATOM 601 C C . ASP A 1 77 ? -1.526 -15.255 3.323 1.00 94.19 77 ASP A C 1
ATOM 603 O O . ASP A 1 77 ? -1.450 -15.528 4.519 1.00 94.19 77 ASP A O 1
ATOM 607 N N . VAL A 1 78 ? -1.879 -14.048 2.891 1.00 94.88 78 VAL A N 1
ATOM 608 C CA . VAL A 1 78 ? -2.216 -12.927 3.772 1.00 94.88 78 VAL A CA 1
ATOM 609 C C . VAL A 1 78 ? -3.555 -13.104 4.504 1.00 94.88 78 VAL A C 1
ATOM 611 O O . VAL A 1 78 ? -3.839 -12.341 5.423 1.00 94.88 78 VAL A O 1
ATOM 614 N N . SER A 1 79 ? -4.361 -14.122 4.171 1.00 93.25 79 SER A N 1
ATOM 615 C CA . SER A 1 79 ? -5.634 -14.382 4.864 1.00 93.25 79 SER A CA 1
ATOM 616 C C . SER A 1 79 ? -5.449 -14.788 6.331 1.00 93.25 79 SER A C 1
ATOM 618 O O . SER A 1 79 ? -6.314 -14.514 7.164 1.00 93.25 79 SER A O 1
ATOM 620 N N . ILE A 1 80 ? -4.292 -15.366 6.676 1.00 95.25 80 ILE A N 1
ATOM 621 C CA . ILE A 1 80 ? -3.958 -15.778 8.048 1.00 95.25 80 ILE A CA 1
ATOM 622 C C . ILE A 1 80 ? -3.714 -14.588 8.985 1.00 95.25 80 ILE A C 1
ATOM 624 O O . ILE A 1 80 ? -3.726 -14.757 10.202 1.00 95.25 80 ILE A O 1
ATOM 628 N N . LEU A 1 81 ? -3.452 -13.399 8.429 1.00 94.50 81 LEU A N 1
ATOM 629 C CA . LEU A 1 81 ? -3.110 -12.198 9.192 1.00 94.50 81 LEU A CA 1
ATOM 630 C C . LEU A 1 81 ? -4.342 -11.541 9.830 1.00 94.50 81 LEU A C 1
ATOM 632 O O . LEU A 1 81 ? -4.199 -10.740 10.751 1.00 94.50 81 LEU A O 1
ATOM 636 N N . GLY A 1 82 ? -5.545 -11.897 9.370 1.00 94.06 82 GLY A N 1
ATOM 637 C CA . GLY A 1 82 ? -6.798 -11.311 9.830 1.00 94.06 82 GLY A CA 1
ATOM 638 C C . GLY A 1 82 ? -7.166 -10.031 9.081 1.00 94.06 82 GLY A C 1
ATOM 639 O O . GLY A 1 82 ? -6.869 -9.880 7.896 1.00 94.06 82 GLY A O 1
ATOM 640 N N . LYS A 1 83 ? -7.873 -9.133 9.775 1.00 95.69 83 LYS A N 1
ATOM 641 C CA . LYS A 1 83 ? -8.456 -7.911 9.211 1.00 95.69 83 LYS A CA 1
ATOM 642 C C . LYS A 1 83 ? -7.841 -6.668 9.838 1.00 95.69 83 LYS A C 1
ATOM 644 O O . LYS A 1 83 ? -7.601 -6.634 11.044 1.00 95.69 83 LYS A O 1
ATOM 649 N N . PHE A 1 84 ? -7.633 -5.642 9.022 1.00 95.12 84 PHE A N 1
ATOM 650 C CA . PHE A 1 84 ? -6.961 -4.407 9.403 1.00 95.12 84 PHE A CA 1
ATOM 651 C C . PHE A 1 84 ? -7.819 -3.187 9.067 1.00 95.12 84 PHE A C 1
ATOM 653 O O . PHE A 1 84 ? -8.389 -3.083 7.983 1.00 95.12 84 PHE A O 1
ATOM 660 N N . ALA A 1 85 ? -7.862 -2.220 9.985 1.00 94.94 85 ALA A N 1
ATOM 661 C CA . ALA A 1 85 ? -8.524 -0.937 9.741 1.00 94.94 85 ALA A CA 1
ATOM 662 C C . ALA A 1 85 ? -7.755 -0.074 8.724 1.00 94.94 85 ALA A C 1
ATOM 664 O O . ALA A 1 85 ? -8.350 0.687 7.962 1.00 94.94 85 ALA A O 1
ATOM 665 N N . VAL A 1 86 ? -6.425 -0.198 8.701 1.00 95.81 86 VAL A N 1
ATOM 666 C CA . VAL A 1 86 ? -5.544 0.565 7.813 1.00 95.81 86 VAL A CA 1
ATOM 667 C C . VAL A 1 86 ? -4.505 -0.363 7.201 1.00 95.81 86 VAL A C 1
ATOM 669 O O . VAL A 1 86 ? -3.825 -1.093 7.921 1.00 95.81 86 VAL A O 1
ATOM 672 N N . VAL A 1 87 ? -4.355 -0.292 5.879 1.00 96.31 87 VAL A N 1
ATOM 673 C CA . VAL A 1 87 ? -3.264 -0.929 5.132 1.00 96.31 87 VAL A CA 1
ATOM 674 C C . VAL A 1 87 ? -2.393 0.166 4.526 1.00 96.31 87 VAL A C 1
ATOM 676 O O . VAL A 1 87 ? -2.901 1.123 3.946 1.00 96.31 87 VAL A O 1
ATOM 679 N N . MET A 1 88 ? -1.074 0.032 4.659 1.00 96.75 88 MET A N 1
ATOM 680 C CA . MET A 1 88 ? -0.102 0.936 4.046 1.00 96.75 88 MET A CA 1
ATOM 681 C C . MET A 1 88 ? 0.876 0.131 3.197 1.00 96.75 88 MET A C 1
ATOM 683 O O . MET A 1 88 ? 1.399 -0.882 3.659 1.00 96.75 88 MET A O 1
ATOM 687 N N . ALA A 1 89 ? 1.118 0.574 1.966 1.00 95.94 89 ALA A N 1
ATOM 688 C CA . ALA A 1 89 ? 1.987 -0.116 1.024 1.00 95.94 89 ALA A CA 1
ATOM 689 C C . ALA A 1 89 ? 2.883 0.864 0.258 1.00 95.94 89 ALA A C 1
ATOM 691 O O . ALA A 1 89 ? 2.411 1.872 -0.268 1.00 95.94 89 ALA A O 1
ATOM 692 N N . ASP A 1 90 ? 4.166 0.513 0.170 1.00 95.62 90 ASP A N 1
ATOM 693 C CA . ASP A 1 90 ? 5.180 1.164 -0.666 1.00 95.62 90 ASP A CA 1
ATOM 694 C C . ASP A 1 90 ? 5.846 0.107 -1.563 1.00 95.62 90 ASP A C 1
ATOM 696 O O . ASP A 1 90 ? 6.912 -0.423 -1.236 1.00 95.62 90 ASP A O 1
ATOM 700 N N . PRO A 1 91 ? 5.147 -0.351 -2.617 1.00 93.62 91 PRO A N 1
ATOM 701 C CA . PRO A 1 91 ? 5.640 -1.432 -3.453 1.00 93.62 91 PRO A CA 1
ATOM 702 C C . PRO A 1 91 ? 6.712 -0.933 -4.438 1.00 93.62 91 PRO A C 1
ATOM 704 O O . PRO A 1 91 ? 6.645 0.204 -4.910 1.00 93.62 91 PRO A O 1
ATOM 707 N N . PRO A 1 92 ? 7.676 -1.788 -4.823 1.00 93.31 92 PRO A N 1
ATOM 708 C CA . PRO A 1 92 ? 8.710 -1.431 -5.787 1.00 93.31 92 PRO A CA 1
ATOM 709 C C . PRO A 1 92 ? 8.136 -1.456 -7.211 1.00 93.31 92 PRO A C 1
ATOM 711 O O . PRO A 1 92 ? 8.323 -2.423 -7.946 1.00 93.31 92 PRO A O 1
ATOM 714 N N . TRP A 1 93 ? 7.390 -0.416 -7.582 1.00 93.00 93 TRP A N 1
ATOM 715 C CA . TRP A 1 93 ? 6.739 -0.300 -8.887 1.00 93.00 93 TRP A CA 1
ATOM 716 C C . TRP A 1 93 ? 7.719 -0.500 -10.049 1.00 93.00 93 TRP A C 1
ATOM 718 O O . TRP A 1 93 ? 8.804 0.086 -10.069 1.00 93.00 93 TRP A O 1
ATOM 728 N N . ASP A 1 94 ? 7.313 -1.275 -11.055 1.00 91.12 94 ASP A N 1
ATOM 729 C CA . ASP A 1 94 ? 7.973 -1.257 -12.358 1.00 91.12 94 ASP A CA 1
ATOM 730 C C . ASP A 1 94 ? 7.599 0.027 -13.112 1.00 91.12 94 ASP A C 1
ATOM 732 O O . ASP A 1 94 ? 6.567 0.115 -13.770 1.00 91.12 94 ASP A O 1
ATOM 736 N N . ILE A 1 95 ? 8.454 1.041 -12.992 1.00 89.88 95 ILE A N 1
ATOM 737 C CA . ILE A 1 95 ? 8.310 2.332 -13.682 1.00 89.88 95 ILE A CA 1
ATOM 738 C C . ILE A 1 95 ? 8.978 2.343 -15.063 1.00 89.88 95 ILE A C 1
ATOM 740 O O . ILE A 1 95 ? 9.244 3.409 -15.609 1.00 89.88 95 ILE A O 1
ATOM 744 N N . HIS A 1 96 ? 9.326 1.172 -15.608 1.00 85.00 96 HIS A N 1
ATOM 745 C CA . HIS A 1 96 ? 10.026 1.040 -16.889 1.00 85.00 96 HIS A CA 1
ATOM 746 C C . HIS A 1 96 ? 11.344 1.834 -16.972 1.00 85.00 96 HIS A C 1
ATOM 748 O O . HIS A 1 96 ? 11.752 2.299 -18.038 1.0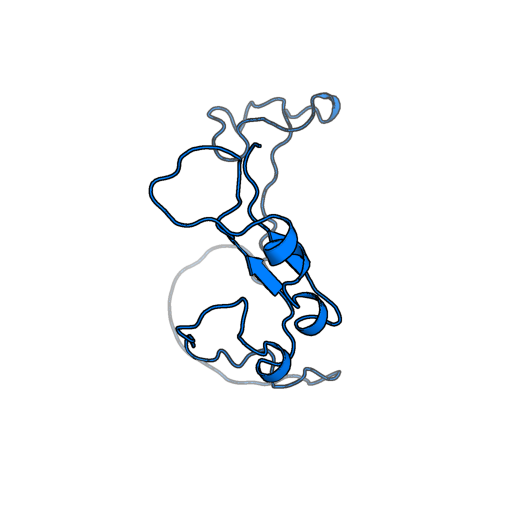0 85.00 96 HIS A O 1
ATOM 754 N N . MET A 1 97 ? 12.038 1.957 -15.838 1.00 84.69 97 MET A N 1
ATOM 755 C CA . MET A 1 97 ? 13.391 2.504 -15.737 1.00 84.69 97 MET A CA 1
ATOM 756 C C . MET A 1 97 ? 14.344 1.448 -15.173 1.00 84.69 97 MET A C 1
ATOM 758 O O . MET A 1 97 ? 13.938 0.578 -14.404 1.00 84.69 97 MET A O 1
ATOM 762 N N . GLU A 1 98 ? 15.631 1.547 -15.507 1.00 84.81 98 GLU A N 1
ATOM 763 C CA . GLU A 1 98 ? 16.657 0.743 -14.841 1.00 84.81 98 GLU A CA 1
ATOM 764 C C . GLU A 1 98 ? 16.871 1.257 -13.414 1.00 84.81 98 GLU A C 1
ATOM 766 O O . GLU A 1 98 ? 17.404 2.345 -13.190 1.00 84.81 98 GLU A O 1
ATOM 771 N N . LEU A 1 99 ? 16.436 0.458 -12.444 1.00 87.56 99 LEU A N 1
ATOM 772 C CA . LEU A 1 99 ? 16.580 0.737 -11.022 1.00 87.56 99 LEU A CA 1
ATOM 773 C C . LEU A 1 99 ? 17.592 -0.232 -10.395 1.00 87.56 99 LEU A C 1
ATOM 775 O O . LEU A 1 99 ? 17.696 -1.382 -10.824 1.00 87.56 99 LEU A O 1
ATOM 779 N N . PRO A 1 100 ? 18.334 0.184 -9.351 1.00 89.75 100 PRO A N 1
ATOM 780 C CA . PRO A 1 100 ? 19.330 -0.664 -8.689 1.00 89.75 100 PRO A CA 1
ATOM 781 C C . PRO A 1 100 ? 18.708 -1.739 -7.771 1.00 89.75 100 PRO A C 1
ATOM 783 O O . PRO A 1 100 ? 19.394 -2.284 -6.907 1.00 89.75 100 PRO A O 1
ATOM 786 N N . TYR A 1 101 ? 17.415 -2.031 -7.922 1.00 88.50 101 TYR A N 1
ATOM 787 C CA . TYR A 1 101 ? 16.660 -2.995 -7.127 1.00 88.50 101 TYR A CA 1
ATOM 788 C C . TYR A 1 101 ? 15.607 -3.708 -7.982 1.00 88.50 101 TYR A C 1
ATOM 790 O O . TYR A 1 101 ? 15.216 -3.226 -9.043 1.00 88.50 101 TYR A O 1
ATOM 798 N N . GLY A 1 102 ? 15.159 -4.876 -7.513 1.00 87.81 102 GLY A N 1
ATOM 799 C CA . GLY A 1 102 ? 14.099 -5.634 -8.174 1.00 87.81 102 GLY A CA 1
ATOM 800 C C . GLY A 1 102 ? 12.751 -4.928 -8.052 1.00 87.81 102 GLY A C 1
ATOM 801 O O . GLY A 1 102 ? 12.386 -4.482 -6.964 1.00 87.81 102 GLY A O 1
ATOM 802 N N . THR A 1 103 ? 12.024 -4.847 -9.159 1.00 91.50 103 THR A N 1
ATOM 803 C CA . THR A 1 103 ? 10.670 -4.292 -9.223 1.00 91.50 103 THR A CA 1
ATOM 804 C C . THR A 1 103 ? 9.627 -5.405 -9.249 1.00 91.50 103 THR A C 1
ATOM 806 O O . THR A 1 103 ? 9.927 -6.561 -9.561 1.00 91.50 103 THR A O 1
ATOM 809 N N . LEU A 1 104 ? 8.394 -5.060 -8.888 1.00 90.75 104 LEU A N 1
ATOM 810 C CA . LEU A 1 104 ? 7.227 -5.897 -9.111 1.00 90.75 104 LEU A CA 1
ATOM 811 C C . LEU A 1 104 ? 6.553 -5.460 -10.404 1.00 90.75 104 LEU A C 1
ATOM 813 O O . LEU A 1 104 ? 6.261 -4.278 -10.597 1.00 90.75 104 LEU A O 1
ATOM 817 N N . THR A 1 105 ? 6.261 -6.429 -11.265 1.00 90.19 105 THR A N 1
ATOM 818 C CA . THR A 1 105 ? 5.505 -6.156 -12.483 1.00 90.19 105 THR A CA 1
ATOM 819 C C . THR A 1 105 ? 4.082 -5.718 -12.146 1.00 90.19 105 THR A C 1
ATOM 821 O O . THR A 1 105 ? 3.486 -6.126 -11.145 1.00 90.19 105 THR A O 1
ATOM 824 N N . ASP A 1 106 ? 3.503 -4.939 -13.048 1.00 89.44 106 ASP A N 1
ATOM 825 C CA . ASP A 1 106 ? 2.108 -4.505 -13.036 1.00 89.44 106 ASP A CA 1
ATOM 826 C C . ASP A 1 106 ? 1.111 -5.633 -12.705 1.00 89.44 106 ASP A C 1
ATOM 828 O O . ASP A 1 106 ? 0.181 -5.465 -11.912 1.00 89.44 106 ASP A O 1
ATOM 832 N N . ASP A 1 107 ? 1.315 -6.813 -13.291 1.00 91.56 107 ASP A N 1
ATOM 833 C CA . ASP A 1 107 ? 0.430 -7.954 -13.083 1.00 91.56 107 ASP A CA 1
ATOM 834 C C . ASP A 1 107 ? 0.664 -8.653 -11.741 1.00 91.56 107 ASP A C 1
ATOM 836 O O . ASP A 1 107 ? -0.280 -9.189 -11.161 1.00 91.56 107 ASP A O 1
ATOM 840 N N . GLU A 1 108 ? 1.894 -8.663 -11.222 1.00 91.75 108 GLU A N 1
ATOM 841 C CA . GLU A 1 108 ? 2.160 -9.142 -9.862 1.00 91.75 108 GLU A CA 1
ATOM 842 C C . GLU A 1 108 ? 1.493 -8.238 -8.831 1.00 91.75 108 GLU A C 1
ATOM 844 O O . GLU A 1 108 ? 0.836 -8.748 -7.926 1.00 91.75 108 GLU A O 1
ATOM 849 N N . MET A 1 109 ? 1.575 -6.918 -9.020 1.00 90.56 109 MET A N 1
ATOM 850 C CA . MET A 1 109 ? 0.908 -5.937 -8.166 1.00 90.56 109 MET A CA 1
ATOM 851 C C . MET A 1 109 ? -0.609 -6.124 -8.146 1.00 90.56 109 MET A C 1
ATOM 853 O O . MET A 1 109 ? -1.211 -6.164 -7.074 1.00 90.56 109 MET A O 1
ATOM 857 N N . ARG A 1 110 ? -1.235 -6.305 -9.316 1.00 90.00 110 ARG A N 1
ATOM 858 C CA . ARG A 1 110 ? -2.686 -6.549 -9.423 1.00 90.00 110 ARG A CA 1
ATOM 859 C C . ARG A 1 110 ? -3.130 -7.862 -8.777 1.00 90.00 110 ARG A C 1
ATOM 861 O O . ARG A 1 110 ? -4.284 -7.971 -8.375 1.00 90.00 110 ARG A O 1
ATOM 868 N N . ARG A 1 111 ? -2.246 -8.862 -8.703 1.00 92.75 111 ARG A N 1
ATOM 869 C CA . ARG A 1 111 ? -2.537 -10.172 -8.096 1.00 92.75 111 ARG A CA 1
ATOM 870 C C . ARG A 1 111 ? -2.368 -10.202 -6.580 1.00 92.75 111 ARG A C 1
ATOM 872 O O . ARG A 1 111 ? -2.759 -11.197 -5.972 1.00 92.75 111 ARG A O 1
ATOM 879 N N . LEU A 1 112 ? -1.802 -9.164 -5.964 1.00 91.12 112 LEU A N 1
ATOM 880 C CA . LEU A 1 112 ? -1.687 -9.110 -4.510 1.00 91.12 112 LEU A CA 1
ATOM 881 C C . LEU A 1 112 ? -3.080 -9.138 -3.881 1.00 91.12 112 LEU A C 1
ATOM 883 O O . LEU A 1 112 ? -3.948 -8.328 -4.206 1.00 91.12 112 LEU A O 1
ATOM 887 N N . ASN A 1 113 ? -3.287 -10.066 -2.948 1.00 90.69 113 ASN A N 1
ATOM 888 C CA . ASN A 1 113 ? -4.590 -10.298 -2.338 1.00 90.69 113 ASN A CA 1
ATOM 889 C C . ASN A 1 113 ? -4.894 -9.284 -1.219 1.00 90.69 113 ASN A C 1
ATOM 891 O O . ASN A 1 113 ? -5.296 -9.656 -0.124 1.00 90.69 113 ASN A O 1
ATOM 895 N N . ILE A 1 114 ? -4.696 -7.991 -1.482 1.00 91.38 114 ILE A N 1
ATOM 896 C CA . ILE A 1 114 ? -5.015 -6.896 -0.554 1.00 91.38 114 ILE A CA 1
ATOM 897 C C . ILE A 1 114 ? -6.496 -6.886 -0.128 1.00 91.38 114 ILE A C 1
ATOM 899 O O . ILE A 1 114 ? -6.748 -6.626 1.048 1.00 91.38 114 ILE A O 1
ATOM 903 N N . PRO A 1 115 ? -7.484 -7.229 -0.987 1.00 92.06 115 PRO A N 1
ATOM 904 C CA . PRO A 1 115 ? -8.893 -7.214 -0.589 1.00 92.06 115 PRO A CA 1
ATOM 905 C C . PRO A 1 115 ? -9.235 -8.123 0.597 1.00 92.06 115 PRO A C 1
ATOM 907 O O . PRO A 1 115 ? -10.188 -7.851 1.314 1.00 92.06 115 PRO A O 1
ATOM 910 N N . VAL A 1 116 ? -8.475 -9.197 0.848 1.00 95.19 116 VAL A N 1
ATOM 911 C CA . VAL A 1 116 ? -8.757 -10.087 1.988 1.00 95.19 116 VAL A CA 1
ATOM 912 C C . VAL A 1 116 ? -8.387 -9.456 3.333 1.00 95.19 116 VAL A C 1
ATOM 914 O O . VAL A 1 116 ? -8.918 -9.876 4.358 1.00 95.19 116 VAL A O 1
ATOM 917 N N . LEU A 1 117 ? -7.529 -8.433 3.338 1.00 94.38 117 LEU A N 1
ATOM 918 C CA . LEU A 1 117 ? -7.007 -7.798 4.547 1.00 94.38 117 LEU A CA 1
ATOM 919 C C . LEU A 1 117 ? -7.967 -6.784 5.174 1.00 94.38 117 LEU A C 1
ATOM 921 O O . LEU A 1 117 ? -7.761 -6.412 6.326 1.00 94.38 117 LEU A O 1
ATOM 925 N N . GLN A 1 118 ? -8.996 -6.321 4.461 1.00 95.31 118 GLN A N 1
ATOM 926 C CA . GLN A 1 118 ? -9.921 -5.297 4.959 1.00 95.31 118 GLN A CA 1
ATOM 927 C C . GLN A 1 118 ? -11.368 -5.670 4.637 1.00 95.31 118 GLN A C 1
ATOM 929 O O . GLN A 1 118 ? -11.643 -6.212 3.572 1.00 95.31 118 GLN A O 1
ATOM 934 N N . ASP A 1 119 ? -12.276 -5.367 5.563 1.00 92.94 119 ASP A N 1
ATOM 935 C CA . ASP A 1 119 ? -13.724 -5.385 5.309 1.00 92.94 119 ASP A CA 1
ATOM 936 C C . ASP A 1 119 ? -14.221 -3.938 5.151 1.00 92.94 119 ASP A C 1
ATOM 938 O O . ASP A 1 119 ? -14.781 -3.588 4.117 1.00 92.94 119 ASP A O 1
ATOM 942 N N . ASP A 1 120 ? -13.869 -3.073 6.110 1.00 94.62 120 ASP A N 1
ATOM 943 C CA . ASP A 1 120 ? -14.036 -1.618 6.066 1.00 94.62 120 ASP A CA 1
ATOM 944 C C . ASP A 1 120 ? -12.742 -0.941 6.553 1.00 94.62 120 ASP A C 1
ATOM 946 O O . ASP A 1 120 ? -12.178 -1.337 7.579 1.00 94.62 120 ASP A O 1
ATOM 950 N N . GLY A 1 121 ? -12.244 0.077 5.842 1.00 94.56 121 GLY A N 1
ATOM 951 C CA . GLY A 1 121 ? -11.021 0.771 6.249 1.00 94.56 121 GLY A CA 1
ATOM 952 C C . GLY A 1 121 ? -10.398 1.681 5.193 1.00 94.56 121 GLY A C 1
ATOM 953 O O . GLY A 1 121 ? -11.028 2.038 4.199 1.00 94.56 121 GLY A O 1
ATOM 954 N N . PHE A 1 122 ? -9.139 2.055 5.425 1.00 96.12 122 PHE A N 1
ATOM 955 C CA . PHE A 1 122 ? -8.364 2.930 4.542 1.00 96.12 122 PHE A CA 1
ATOM 956 C C . PHE A 1 122 ? -7.129 2.225 3.978 1.00 96.12 122 PHE A C 1
ATOM 958 O O . PHE A 1 122 ? -6.495 1.422 4.667 1.00 96.12 122 PHE A O 1
ATOM 965 N N . LEU A 1 123 ? -6.768 2.580 2.744 1.00 96.44 123 LEU A N 1
ATOM 966 C CA . LEU A 1 123 ? -5.551 2.142 2.067 1.00 96.44 123 LEU A CA 1
ATOM 967 C C . LEU A 1 123 ? -4.677 3.359 1.754 1.00 96.44 123 LEU A C 1
ATOM 969 O O . LEU A 1 123 ? -5.107 4.273 1.052 1.00 96.44 123 LEU A O 1
ATOM 973 N N . PHE A 1 124 ? -3.436 3.336 2.231 1.00 97.38 124 PHE A N 1
ATOM 974 C CA . PHE A 1 124 ? -2.406 4.315 1.901 1.00 97.38 124 PHE A CA 1
ATOM 975 C C . PHE A 1 124 ? -1.395 3.665 0.964 1.00 97.38 124 PHE A C 1
ATOM 977 O O . PHE A 1 124 ? -0.660 2.761 1.359 1.00 97.38 124 PHE A O 1
ATOM 984 N N . LEU A 1 125 ? -1.374 4.110 -0.288 1.00 96.38 125 LEU A N 1
ATOM 985 C CA . LEU A 1 125 ? -0.528 3.541 -1.328 1.00 96.38 125 LEU A CA 1
ATOM 986 C C . LEU A 1 125 ? 0.424 4.608 -1.859 1.00 96.38 125 LEU A C 1
ATOM 988 O O . LEU A 1 125 ? -0.018 5.609 -2.424 1.00 96.38 125 LEU A O 1
ATOM 992 N N . TRP A 1 126 ? 1.723 4.379 -1.696 1.00 95.88 126 TRP A N 1
ATOM 993 C CA . TRP A 1 126 ? 2.741 5.231 -2.296 1.00 95.88 126 TRP A CA 1
ATOM 994 C C . TRP A 1 126 ? 2.789 4.999 -3.802 1.00 95.88 126 TRP A C 1
ATOM 996 O O . TRP A 1 126 ? 2.776 3.860 -4.269 1.00 95.88 126 TRP A O 1
ATOM 1006 N N . VAL A 1 127 ? 2.836 6.088 -4.566 1.00 94.06 127 VAL A N 1
ATOM 1007 C CA . VAL A 1 127 ? 2.898 6.072 -6.029 1.00 94.06 127 VAL A CA 1
ATOM 1008 C C . VAL A 1 127 ? 3.974 7.033 -6.512 1.00 94.06 127 VAL A C 1
ATOM 1010 O O . VAL A 1 127 ? 4.212 8.079 -5.908 1.00 94.06 127 VAL A O 1
ATOM 1013 N N . THR A 1 128 ? 4.616 6.678 -7.618 1.00 87.44 128 THR A N 1
ATOM 1014 C CA . THR A 1 128 ? 5.616 7.503 -8.299 1.00 87.44 128 THR A CA 1
ATOM 1015 C C . THR A 1 128 ? 5.353 7.494 -9.809 1.00 87.44 128 THR A C 1
ATOM 1017 O O . THR A 1 128 ? 4.497 6.749 -10.289 1.00 87.44 128 THR A O 1
ATOM 1020 N N . GLY A 1 129 ? 6.023 8.378 -10.551 1.00 81.38 129 GLY A N 1
ATOM 1021 C CA . GLY A 1 129 ? 5.850 8.524 -11.998 1.00 81.38 129 GLY A CA 1
ATOM 1022 C C . GLY A 1 129 ? 6.200 7.255 -12.781 1.00 81.38 129 GLY A C 1
ATOM 1023 O O . GLY A 1 129 ? 7.014 6.451 -12.335 1.00 81.38 129 GLY A O 1
ATOM 1024 N N . ARG A 1 130 ? 5.581 7.125 -13.956 1.00 73.69 130 ARG A N 1
ATOM 1025 C CA . ARG A 1 130 ? 5.776 6.068 -14.957 1.00 73.69 130 ARG A CA 1
ATOM 1026 C C . ARG A 1 130 ? 6.152 6.689 -16.295 1.00 73.69 130 ARG A C 1
ATOM 1028 O O . ARG A 1 130 ? 5.697 7.836 -16.529 1.00 73.69 130 ARG A O 1
#

Foldseek 3Di:
DEDPVVEADPCAVNDPCVPNDNYDHDDPPPPPPDDDDDDDDDDDDDDDDDDDDDDDPPCPPDDDPDDDDPDDQLPDPCLVVEADQEAEDEAQDPQVDDDPDDHDYPVSVVSRPVVSHHPHHYYHYDDDHD

pLDDT: mean 77.58, std 21.3, range [30.23, 97.38]

InterPro domains:
  IPR007757 MT-A70-like [PF05063] (84-130)
  IPR007757 MT-A70-like [PS51143] (46-130)

Organism: NCBI:txid1970185

Radius of gyration: 24.03 Å; chains: 1; bounding box: 42×55×61 Å